Protein AF-A0A484ZEN0-F1 (afdb_monomer_lite)

Sequence (62 aa):
MAPGDRLYLFTDGIVECESTEQELFGERRLQDLLASSSQDSMPAVFQRVQQTLIDWHPATNR

pLDDT: mean 88.11, std 11.15, range [41.69, 95.31]

Structure (mmCIF, N/CA/C/O backbone):
data_AF-A0A484ZEN0-F1
#
_entry.id   AF-A0A484ZEN0-F1
#
loop_
_atom_site.group_PDB
_atom_site.id
_atom_site.type_symbol
_atom_site.label_atom_id
_atom_site.label_alt_id
_atom_site.label_comp_id
_atom_site.label_asym_id
_atom_site.label_entity_id
_atom_site.label_seq_id
_atom_site.pdbx_PDB_ins_code
_atom_site.Cartn_x
_atom_site.Cartn_y
_atom_site.Cartn_z
_atom_site.occupancy
_atom_site.B_iso_or_equiv
_atom_site.auth_seq_id
_atom_site.auth_comp_id
_atom_site.auth_asym_id
_atom_site.auth_atom_id
_atom_site.pdbx_PDB_model_num
ATOM 1 N N . MET A 1 1 ? 15.663 -14.500 -6.827 1.00 67.94 1 MET A N 1
ATOM 2 C CA . MET A 1 1 ? 15.484 -13.128 -7.329 1.00 67.94 1 MET A CA 1
ATOM 3 C C . MET A 1 1 ? 16.115 -13.052 -8.701 1.00 67.94 1 MET A C 1
ATOM 5 O O . MET A 1 1 ? 17.337 -13.048 -8.806 1.00 67.94 1 MET A O 1
ATOM 9 N N . ALA A 1 2 ? 15.283 -13.133 -9.731 1.00 80.88 2 ALA A N 1
ATOM 10 C CA . ALA A 1 2 ? 15.657 -12.937 -11.122 1.00 80.88 2 ALA A CA 1
ATOM 11 C C . ALA A 1 2 ? 15.457 -11.460 -11.517 1.00 80.88 2 ALA A C 1
ATOM 13 O O . ALA A 1 2 ? 14.717 -10.734 -10.846 1.00 80.88 2 ALA A O 1
ATOM 14 N N . PRO A 1 3 ? 16.100 -10.981 -12.594 1.00 77.75 3 PRO A N 1
ATOM 15 C CA . PRO A 1 3 ? 15.819 -9.655 -13.135 1.00 77.75 3 PRO A CA 1
ATOM 16 C C . PRO A 1 3 ? 14.322 -9.498 -13.441 1.00 77.75 3 PRO A C 1
ATOM 18 O O . PRO A 1 3 ? 13.764 -10.285 -14.200 1.00 77.75 3 PRO A O 1
ATOM 21 N N . GLY A 1 4 ? 13.685 -8.486 -12.847 1.00 81.44 4 GLY A N 1
ATOM 22 C CA . GLY A 1 4 ? 12.243 -8.238 -12.966 1.00 81.44 4 GLY A CA 1
ATOM 23 C C . GLY A 1 4 ? 11.420 -8.625 -11.732 1.00 81.44 4 GLY A C 1
ATOM 24 O O . GLY A 1 4 ? 10.287 -8.157 -11.611 1.00 81.44 4 GLY A O 1
ATOM 25 N N . ASP A 1 5 ? 11.989 -9.390 -10.792 1.00 85.75 5 ASP A N 1
ATOM 26 C CA . ASP A 1 5 ? 11.328 -9.690 -9.519 1.00 85.75 5 ASP A CA 1
ATOM 27 C C . ASP A 1 5 ? 11.162 -8.417 -8.680 1.00 85.75 5 ASP A C 1
ATOM 29 O O . ASP A 1 5 ? 12.059 -7.572 -8.594 1.00 85.75 5 ASP A O 1
ATOM 33 N N . ARG A 1 6 ? 10.009 -8.300 -8.016 1.00 87.25 6 ARG A N 1
ATOM 34 C CA . ARG A 1 6 ? 9.692 -7.189 -7.116 1.00 87.25 6 ARG A CA 1
ATOM 35 C C . ARG A 1 6 ? 9.643 -7.704 -5.684 1.00 87.25 6 ARG A C 1
ATOM 37 O O . ARG A 1 6 ? 8.853 -8.591 -5.374 1.00 87.25 6 ARG A O 1
ATOM 44 N N . LEU A 1 7 ? 10.486 -7.145 -4.820 1.00 89.62 7 LEU A N 1
ATOM 45 C CA . LEU A 1 7 ? 10.436 -7.382 -3.380 1.00 89.62 7 LEU A CA 1
ATOM 46 C C . LEU A 1 7 ? 9.724 -6.208 -2.712 1.00 89.62 7 LEU A C 1
ATOM 48 O O . LEU A 1 7 ? 10.158 -5.064 -2.846 1.00 89.62 7 LEU A O 1
ATOM 52 N N . TYR A 1 8 ? 8.663 -6.510 -1.971 1.00 89.56 8 TYR A N 1
ATOM 53 C CA . TYR A 1 8 ? 7.928 -5.536 -1.176 1.00 89.56 8 TYR A CA 1
ATOM 54 C C . TYR A 1 8 ? 8.245 -5.751 0.299 1.00 89.56 8 TYR A C 1
ATOM 56 O O . TYR A 1 8 ? 8.186 -6.874 0.792 1.00 89.56 8 TYR A O 1
ATOM 64 N N . LEU A 1 9 ? 8.590 -4.667 0.989 1.00 91.00 9 LEU A N 1
ATOM 65 C CA . LEU A 1 9 ? 8.798 -4.642 2.431 1.00 91.00 9 LEU A CA 1
ATOM 66 C C . LEU A 1 9 ? 7.754 -3.710 3.029 1.00 91.00 9 LEU A C 1
ATOM 68 O O . LEU A 1 9 ? 7.582 -2.585 2.557 1.00 9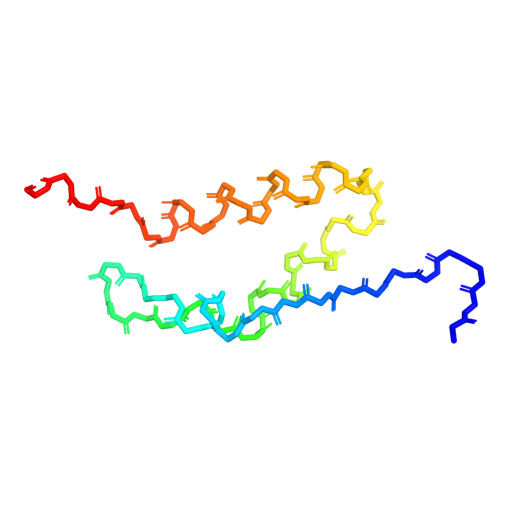1.00 9 LEU A O 1
ATOM 72 N N . PHE A 1 10 ? 7.062 -4.189 4.049 1.00 89.44 10 PHE A N 1
ATOM 73 C CA . PHE A 1 10 ? 6.025 -3.448 4.745 1.00 89.44 10 PHE A CA 1
ATOM 74 C C . PHE A 1 10 ? 6.092 -3.735 6.238 1.00 89.44 10 PHE A C 1
ATOM 76 O O . PHE A 1 10 ? 6.732 -4.689 6.678 1.00 89.44 10 PHE A O 1
ATOM 83 N N . THR A 1 11 ? 5.456 -2.863 7.007 1.00 91.94 11 THR A N 1
ATOM 84 C CA . THR A 1 11 ? 5.274 -3.030 8.444 1.00 91.94 11 THR A CA 1
ATOM 85 C C . THR A 1 11 ? 3.953 -3.734 8.727 1.00 91.94 11 THR A C 1
ATOM 87 O O . THR A 1 11 ? 3.022 -3.675 7.917 1.00 91.94 11 THR A O 1
ATOM 90 N N . ASP A 1 12 ? 3.847 -4.336 9.910 1.00 89.38 12 ASP A N 1
ATOM 91 C CA . ASP A 1 12 ? 2.644 -5.063 10.333 1.00 89.38 12 ASP A CA 1
ATOM 92 C C . ASP A 1 12 ? 1.390 -4.175 10.334 1.00 89.38 12 ASP A C 1
ATOM 94 O O . ASP A 1 12 ? 0.304 -4.644 10.014 1.00 89.38 12 ASP A O 1
ATOM 98 N N . GLY A 1 13 ? 1.546 -2.858 10.513 1.00 90.62 13 GLY A N 1
ATOM 99 C CA . GLY A 1 13 ? 0.442 -1.893 10.453 1.00 90.62 13 GLY A CA 1
ATOM 100 C C . GLY A 1 13 ? -0.352 -1.871 9.136 1.00 90.62 13 GLY A C 1
ATOM 101 O O . GLY A 1 13 ? -1.460 -1.345 9.121 1.00 90.62 13 GLY A O 1
ATOM 102 N N . ILE A 1 14 ? 0.165 -2.437 8.036 1.00 92.19 14 ILE A N 1
ATOM 103 C CA . ILE A 1 14 ? -0.626 -2.629 6.808 1.00 92.19 14 ILE A CA 1
ATOM 104 C C . ILE A 1 14 ? -1.609 -3.790 6.970 1.00 92.19 14 ILE A C 1
ATOM 106 O O . ILE A 1 14 ? -2.786 -3.654 6.647 1.00 92.19 14 ILE A O 1
ATOM 110 N N . VAL A 1 15 ? -1.132 -4.940 7.444 1.00 93.06 15 VAL A N 1
ATOM 111 C CA . VAL A 1 15 ? -1.955 -6.152 7.560 1.00 93.06 15 VAL A CA 1
ATOM 112 C C . VAL A 1 15 ? -2.854 -6.108 8.791 1.00 93.06 15 VAL A C 1
ATOM 114 O O . VAL A 1 15 ? -3.949 -6.662 8.758 1.00 93.06 15 VAL A O 1
ATOM 117 N N . GLU A 1 16 ? -2.429 -5.393 9.831 1.00 93.56 16 GLU A N 1
ATOM 118 C CA . GLU A 1 16 ? -3.191 -5.117 11.049 1.00 93.56 16 GLU A CA 1
ATOM 119 C C . GLU A 1 16 ? -4.177 -3.945 10.892 1.00 93.56 16 GLU A C 1
ATOM 121 O O . GLU A 1 16 ? -4.881 -3.602 11.836 1.00 93.56 16 GLU A O 1
ATOM 126 N N . CYS A 1 17 ? -4.248 -3.309 9.717 1.00 92.44 17 CYS A N 1
ATOM 127 C CA . CYS A 1 17 ? -5.186 -2.218 9.474 1.00 92.44 17 CYS A CA 1
ATOM 128 C C . CYS A 1 17 ? -6.633 -2.730 9.541 1.00 92.44 17 CYS A C 1
ATOM 130 O O . CYS A 1 17 ? -7.050 -3.554 8.724 1.00 92.44 17 CYS A O 1
ATOM 132 N N . GLU A 1 18 ? -7.399 -2.248 10.514 1.00 92.25 18 GLU A N 1
ATOM 133 C CA . GLU A 1 18 ? -8.800 -2.626 10.710 1.00 92.25 18 GLU A CA 1
ATOM 134 C C . GLU A 1 18 ? -9.735 -1.815 9.806 1.00 92.25 18 GLU A C 1
ATOM 136 O O . GLU A 1 18 ? -9.518 -0.632 9.558 1.00 92.25 18 GLU A O 1
ATOM 141 N N . SER A 1 19 ? -10.802 -2.440 9.319 1.00 91.12 19 SER A N 1
ATOM 142 C CA . SER A 1 19 ? -11.910 -1.741 8.676 1.00 91.12 19 SER A CA 1
ATOM 143 C C . SER A 1 19 ? -12.872 -1.167 9.718 1.00 91.12 19 SER A C 1
ATOM 145 O O . SER A 1 19 ? -12.802 -1.471 10.912 1.00 91.12 19 SER A O 1
ATOM 147 N N . THR A 1 20 ? -13.856 -0.390 9.265 1.00 87.94 20 THR A N 1
ATOM 148 C CA . THR A 1 20 ? -14.979 0.056 10.110 1.00 87.94 20 THR A CA 1
ATOM 149 C C . THR A 1 20 ? -15.798 -1.095 10.702 1.00 87.94 20 THR A C 1
ATOM 151 O O . THR A 1 20 ? -16.486 -0.898 11.702 1.00 87.94 20 THR A O 1
ATOM 154 N N . GLU A 1 21 ? -15.720 -2.290 10.114 1.00 88.75 21 GLU A N 1
ATOM 155 C CA . GLU A 1 21 ? -16.375 -3.514 10.588 1.00 88.75 21 GLU A CA 1
ATOM 156 C C . GLU A 1 21 ? -15.460 -4.368 11.486 1.00 88.75 21 GLU A C 1
ATOM 158 O O . GLU A 1 21 ? -15.799 -5.506 11.802 1.00 88.75 21 GLU A O 1
ATOM 163 N N . GLN A 1 22 ? -14.312 -3.826 11.919 1.00 88.69 22 GLN A N 1
ATOM 164 C CA . GLN A 1 22 ? -13.290 -4.524 12.711 1.00 88.69 22 GLN A CA 1
ATOM 165 C C . GLN A 1 22 ? -12.666 -5.730 11.981 1.00 88.69 22 GLN A C 1
ATOM 167 O O . GLN A 1 22 ? -12.186 -6.673 12.612 1.00 88.69 22 GLN A O 1
ATOM 172 N N . GLU A 1 23 ? -12.664 -5.717 10.643 1.00 93.50 23 GLU A N 1
ATOM 173 C CA . GLU A 1 23 ? -11.960 -6.719 9.840 1.00 93.50 23 GLU A CA 1
ATOM 174 C C . GLU A 1 23 ? -10.520 -6.257 9.580 1.00 93.50 23 GLU A C 1
ATOM 176 O O . GLU A 1 23 ? -10.299 -5.149 9.096 1.00 93.50 23 GLU A O 1
ATOM 181 N N . LEU A 1 24 ? -9.528 -7.106 9.856 1.00 93.62 24 LEU A N 1
ATOM 182 C CA . LEU A 1 24 ? -8.142 -6.832 9.468 1.00 93.62 24 LEU A CA 1
ATOM 183 C C . LEU A 1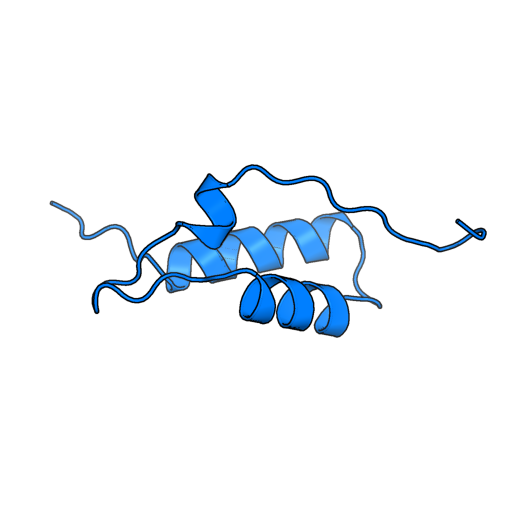 24 ? -7.993 -6.899 7.944 1.00 93.62 24 LEU A C 1
ATOM 185 O O . LEU A 1 24 ? -8.524 -7.805 7.302 1.00 93.62 24 LEU A O 1
ATOM 189 N N . PHE A 1 25 ? -7.207 -5.991 7.368 1.00 94.81 25 PHE A N 1
ATOM 190 C CA . PHE A 1 25 ? -6.876 -6.022 5.944 1.00 94.81 25 PHE A CA 1
ATOM 191 C C . PHE A 1 25 ? -6.190 -7.346 5.573 1.00 94.81 25 PHE A C 1
ATOM 193 O O . PHE A 1 25 ? -6.564 -8.016 4.609 1.00 94.81 25 PHE A O 1
ATOM 200 N N . GLY A 1 26 ? -5.226 -7.769 6.393 1.00 94.75 26 GLY A N 1
ATOM 201 C CA . GLY A 1 26 ? -4.587 -9.074 6.301 1.00 94.75 26 GLY A CA 1
ATOM 202 C C . GLY A 1 26 ? -3.629 -9.251 5.118 1.00 94.75 26 GLY A C 1
ATOM 203 O O . GLY A 1 26 ? -3.625 -8.522 4.124 1.00 94.75 26 GLY A O 1
ATOM 204 N N . GLU A 1 27 ? -2.794 -10.285 5.218 1.00 94.19 27 GLU A N 1
ATOM 205 C CA . GLU A 1 27 ? -1.749 -10.576 4.229 1.00 94.19 27 GLU A CA 1
ATOM 206 C C . GLU A 1 27 ? -2.317 -10.981 2.866 1.00 94.19 27 GLU A C 1
ATOM 208 O O . GLU A 1 27 ? -1.769 -10.607 1.831 1.00 94.19 27 GLU A O 1
ATOM 213 N N . ARG A 1 28 ? -3.427 -11.731 2.844 1.00 94.62 28 ARG A N 1
ATOM 214 C CA . ARG A 1 28 ? -4.016 -12.243 1.598 1.00 94.62 28 ARG A CA 1
ATOM 215 C C . ARG A 1 28 ? -4.474 -11.108 0.682 1.00 94.62 28 ARG A C 1
ATOM 217 O O . ARG A 1 28 ? -4.128 -11.111 -0.493 1.00 94.62 28 ARG A O 1
ATOM 224 N N . ARG A 1 29 ? -5.185 -10.112 1.222 1.00 94.19 29 ARG A N 1
ATOM 225 C CA . ARG A 1 29 ? -5.656 -8.959 0.437 1.00 94.19 29 ARG A CA 1
ATOM 226 C C . ARG A 1 29 ? -4.483 -8.134 -0.091 1.00 94.19 29 ARG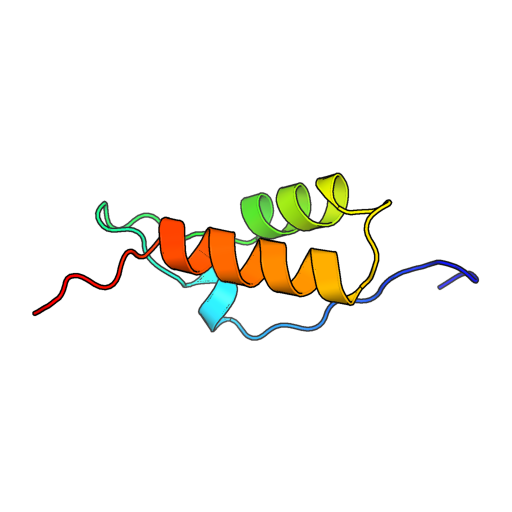 A C 1
ATOM 228 O O . ARG A 1 29 ? -4.517 -7.703 -1.240 1.00 94.19 29 ARG A O 1
ATOM 235 N N . LEU A 1 30 ? -3.425 -7.970 0.709 1.00 94.62 30 LEU A N 1
ATOM 236 C CA . LEU A 1 30 ? -2.197 -7.307 0.269 1.00 94.62 30 LEU A CA 1
ATOM 237 C C . LEU A 1 30 ? -1.514 -8.072 -0.875 1.00 94.62 30 LEU A C 1
ATOM 239 O O . LEU A 1 30 ? -1.124 -7.464 -1.869 1.00 94.62 30 LEU A O 1
ATOM 243 N N . GLN A 1 31 ? -1.391 -9.396 -0.762 1.00 93.94 31 GLN A N 1
ATOM 244 C CA . GLN A 1 31 ? -0.805 -10.240 -1.807 1.00 93.94 31 GLN A CA 1
ATOM 245 C C . GLN A 1 31 ? -1.611 -10.171 -3.108 1.00 93.94 31 GLN A C 1
ATOM 247 O O . GLN A 1 31 ? -1.026 -9.950 -4.168 1.00 93.94 31 GLN A O 1
ATOM 252 N N . ASP A 1 32 ? -2.938 -10.285 -3.027 1.00 95.31 32 ASP A N 1
ATOM 253 C CA . ASP A 1 32 ? -3.832 -10.189 -4.185 1.00 95.31 32 ASP A CA 1
ATOM 254 C C . ASP A 1 32 ? -3.720 -8.814 -4.862 1.00 95.31 32 ASP A C 1
ATOM 256 O O . ASP A 1 32 ? -3.635 -8.713 -6.090 1.00 95.31 32 ASP A O 1
ATOM 260 N N . LEU A 1 33 ? -3.635 -7.746 -4.062 1.00 94.44 33 LEU A N 1
ATOM 261 C CA . LEU A 1 33 ? -3.456 -6.385 -4.554 1.00 94.44 33 LEU A CA 1
ATOM 262 C C . LEU A 1 33 ? -2.134 -6.226 -5.315 1.00 94.44 33 LEU A C 1
ATOM 264 O O . LEU A 1 33 ? -2.132 -5.750 -6.452 1.00 94.44 33 LEU A O 1
ATOM 268 N N . LEU A 1 34 ? -1.021 -6.665 -4.724 1.00 93.56 34 LEU A N 1
ATOM 269 C CA . LEU A 1 34 ? 0.302 -6.600 -5.349 1.00 93.56 34 LEU A CA 1
ATOM 270 C C . LEU A 1 34 ? 0.370 -7.457 -6.620 1.00 93.56 34 LEU A C 1
ATOM 272 O O . LEU A 1 34 ? 0.906 -7.003 -7.633 1.00 93.56 34 LEU A O 1
ATOM 276 N N . ALA A 1 35 ? -0.228 -8.652 -6.601 1.00 92.31 35 ALA A N 1
ATOM 277 C CA . ALA A 1 35 ? -0.310 -9.530 -7.763 1.00 92.31 35 ALA A CA 1
ATOM 278 C C . ALA A 1 35 ? -1.097 -8.873 -8.909 1.00 92.31 35 ALA A C 1
ATOM 280 O O . ALA A 1 35 ? -0.637 -8.885 -10.055 1.00 92.31 35 ALA A O 1
ATOM 281 N N . SER A 1 36 ? -2.225 -8.222 -8.605 1.00 93.75 36 SER A N 1
ATOM 282 C CA . SER A 1 36 ? -3.040 -7.508 -9.598 1.00 93.75 36 SER A CA 1
ATOM 283 C C . SER A 1 36 ? -2.337 -6.287 -10.213 1.00 93.75 36 SER A C 1
ATOM 285 O O . SER A 1 36 ? -2.629 -5.915 -11.348 1.00 93.75 36 SER A O 1
ATOM 287 N N . SER A 1 37 ? -1.355 -5.716 -9.509 1.00 90.94 37 SER A N 1
ATOM 288 C CA . SER A 1 37 ? -0.542 -4.574 -9.949 1.00 90.94 37 SER A CA 1
ATOM 289 C C . SER A 1 37 ? 0.841 -4.958 -10.484 1.00 90.94 37 SER A C 1
ATOM 291 O O . SER A 1 37 ? 1.713 -4.102 -10.648 1.00 90.94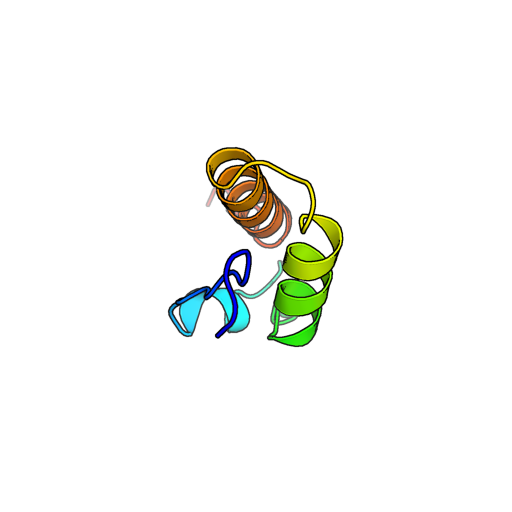 37 SER A O 1
ATOM 293 N N . SER A 1 38 ? 1.064 -6.232 -10.816 1.00 86.06 38 SER A N 1
ATOM 294 C CA . SER A 1 38 ? 2.365 -6.716 -11.307 1.00 86.06 38 SER A CA 1
ATOM 295 C C . SER A 1 38 ? 2.844 -6.009 -12.582 1.00 86.06 38 SER A C 1
ATOM 297 O O . SER A 1 38 ? 4.049 -5.889 -12.800 1.00 86.06 38 SER A O 1
ATOM 299 N N . GLN A 1 39 ? 1.920 -5.521 -13.418 1.00 89.38 39 GLN A N 1
ATOM 300 C CA . GLN A 1 39 ? 2.244 -4.776 -14.644 1.00 89.38 39 GLN A CA 1
ATOM 301 C C . GLN A 1 39 ? 2.299 -3.257 -14.448 1.00 89.38 39 GLN A C 1
ATOM 303 O O . GLN A 1 39 ? 2.810 -2.546 -15.312 1.00 89.38 39 GLN A O 1
ATOM 308 N N . ASP A 1 40 ? 1.828 -2.758 -13.305 1.00 91.75 40 ASP A N 1
ATOM 309 C CA . ASP A 1 40 ? 1.841 -1.333 -12.998 1.00 91.75 40 ASP A CA 1
ATOM 310 C C . ASP A 1 40 ? 3.278 -0.863 -12.722 1.00 91.75 40 ASP A C 1
ATOM 312 O O . ASP A 1 40 ? 4.154 -1.638 -12.311 1.00 91.75 40 ASP A O 1
ATOM 316 N N . SER A 1 41 ? 3.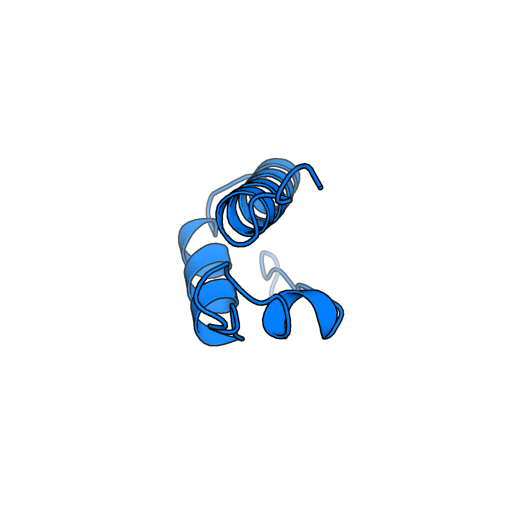534 0.430 -12.924 1.00 92.94 41 SER A N 1
ATOM 317 C CA . SER A 1 41 ? 4.783 1.051 -12.480 1.00 92.94 41 SER A CA 1
ATOM 318 C C . SER A 1 41 ? 4.866 1.033 -10.950 1.00 92.94 41 SER A C 1
ATOM 320 O O . SER A 1 41 ? 3.846 1.057 -10.262 1.00 92.94 41 SER A O 1
ATOM 322 N N . MET A 1 42 ? 6.079 1.022 -10.391 1.00 90.75 42 MET A N 1
ATOM 323 C CA . MET A 1 42 ? 6.249 0.993 -8.932 1.00 90.75 42 MET A CA 1
ATOM 324 C C . MET A 1 42 ? 5.493 2.131 -8.210 1.00 90.75 42 MET A C 1
ATOM 326 O O . MET A 1 42 ? 4.807 1.842 -7.231 1.00 90.75 42 MET A O 1
ATOM 330 N N . PRO A 1 43 ? 5.512 3.394 -8.694 1.00 94.06 43 PRO A N 1
ATOM 331 C CA . PRO A 1 43 ? 4.712 4.464 -8.094 1.00 94.06 43 PRO A CA 1
ATOM 332 C C . PRO A 1 43 ? 3.203 4.195 -8.126 1.00 94.06 43 PRO A C 1
ATOM 334 O O . PRO A 1 43 ? 2.518 4.468 -7.144 1.00 94.06 43 PRO A O 1
ATOM 337 N N . ALA A 1 44 ? 2.687 3.620 -9.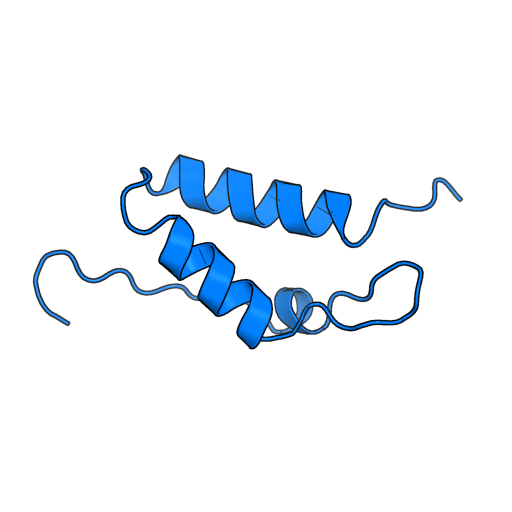216 1.00 94.81 44 ALA A N 1
ATOM 338 C CA . ALA A 1 44 ? 1.269 3.290 -9.334 1.00 94.81 44 ALA A CA 1
ATOM 339 C C . ALA A 1 44 ? 0.857 2.172 -8.362 1.00 94.81 44 ALA A C 1
ATOM 341 O O . ALA A 1 44 ? -0.215 2.252 -7.765 1.00 94.81 44 ALA A O 1
ATOM 342 N N . VAL A 1 45 ? 1.728 1.180 -8.131 1.00 94.19 45 VAL A N 1
ATOM 343 C CA . VAL A 1 45 ? 1.512 0.143 -7.105 1.00 94.19 45 VAL A CA 1
ATOM 344 C C . VAL A 1 45 ? 1.384 0.789 -5.723 1.00 94.19 45 VAL A C 1
ATOM 346 O O . VAL A 1 45 ? 0.417 0.524 -5.013 1.00 94.19 45 VAL A O 1
ATOM 349 N N . PHE A 1 46 ? 2.317 1.674 -5.350 1.00 92.75 46 PHE A N 1
ATOM 350 C CA . PHE A 1 46 ? 2.276 2.366 -4.055 1.00 92.75 46 PHE A CA 1
ATOM 351 C C . PHE A 1 46 ? 1.020 3.225 -3.893 1.00 92.75 46 PHE A C 1
ATOM 353 O O . PHE A 1 46 ? 0.372 3.157 -2.850 1.00 92.75 46 PHE A O 1
ATOM 360 N N . GLN A 1 47 ? 0.639 3.985 -4.924 1.00 94.31 47 GLN A N 1
ATOM 361 C CA . GLN A 1 47 ? -0.599 4.768 -4.896 1.00 94.31 47 GLN A CA 1
ATOM 362 C C . GLN A 1 47 ? -1.829 3.880 -4.714 1.00 94.31 47 GLN A C 1
ATOM 364 O O . GLN A 1 47 ? -2.714 4.221 -3.934 1.00 94.31 47 GLN A O 1
ATOM 369 N N . ARG A 1 48 ? -1.877 2.726 -5.386 1.00 94.50 48 ARG A N 1
ATOM 370 C CA . ARG A 1 48 ? -2.988 1.783 -5.253 1.00 94.50 48 ARG A CA 1
ATOM 371 C C . ARG A 1 48 ? -3.069 1.185 -3.850 1.00 94.50 48 ARG A C 1
ATOM 373 O O . ARG A 1 48 ? -4.161 1.133 -3.293 1.00 94.50 48 ARG A O 1
ATOM 380 N N . VAL A 1 49 ? -1.941 0.769 -3.269 1.00 93.44 49 VAL A N 1
ATOM 381 C CA . VAL A 1 49 ? -1.885 0.273 -1.880 1.00 93.44 49 VAL A CA 1
ATOM 382 C C . VAL A 1 49 ? -2.376 1.345 -0.914 1.00 93.44 49 VAL A C 1
ATOM 384 O O . VAL A 1 49 ? -3.261 1.077 -0.108 1.00 93.44 49 VAL A O 1
ATOM 387 N N . GLN A 1 50 ? -1.874 2.574 -1.046 1.00 92.62 50 GLN A N 1
ATOM 388 C CA . GLN A 1 50 ? -2.290 3.688 -0.201 1.00 92.62 50 GLN A CA 1
ATOM 389 C C . GLN A 1 50 ? -3.795 3.962 -0.319 1.00 92.62 50 GLN A C 1
ATOM 391 O O . GLN A 1 50 ? -4.469 4.068 0.700 1.00 92.62 50 GLN A O 1
ATOM 396 N N . GLN A 1 51 ? -4.329 4.047 -1.541 1.00 93.81 51 GLN A N 1
ATOM 397 C CA . GLN A 1 51 ? -5.754 4.307 -1.753 1.00 93.81 51 GLN A CA 1
ATOM 398 C C . GLN A 1 51 ? -6.619 3.172 -1.199 1.00 93.81 51 GLN A C 1
ATOM 400 O O . GLN A 1 51 ? -7.601 3.436 -0.521 1.00 93.81 51 GLN A O 1
ATOM 405 N N . THR A 1 52 ? -6.206 1.920 -1.404 1.00 94.31 52 THR A N 1
ATOM 406 C CA . THR A 1 52 ? -6.924 0.754 -0.872 1.00 94.31 52 THR A CA 1
ATOM 407 C C . THR A 1 52 ? -7.001 0.799 0.654 1.00 94.31 52 THR A C 1
ATOM 409 O O . THR A 1 52 ? -8.054 0.520 1.210 1.00 94.31 52 THR A O 1
ATOM 412 N N . LEU A 1 53 ? -5.918 1.185 1.337 1.00 92.50 53 LEU A N 1
ATOM 413 C CA . LEU A 1 53 ? -5.907 1.316 2.799 1.00 92.50 53 LEU A CA 1
ATOM 414 C C . LEU A 1 53 ? -6.747 2.503 3.292 1.00 92.50 53 LEU A C 1
ATOM 416 O O . LEU A 1 53 ? -7.423 2.384 4.309 1.00 92.50 53 LEU A O 1
ATOM 420 N N . ILE A 1 54 ? -6.742 3.628 2.568 1.00 91.69 54 ILE A N 1
ATOM 421 C CA . ILE A 1 54 ? -7.609 4.783 2.862 1.00 91.69 54 ILE A CA 1
ATOM 422 C C . ILE A 1 54 ? -9.086 4.403 2.719 1.00 91.69 54 ILE A C 1
ATOM 424 O O . ILE A 1 54 ? -9.901 4.790 3.552 1.00 91.69 54 ILE A O 1
ATOM 428 N N . ASP A 1 55 ? -9.424 3.643 1.681 1.00 91.88 55 ASP A N 1
ATOM 429 C CA . ASP A 1 55 ? -10.792 3.194 1.427 1.00 91.88 55 ASP A CA 1
ATOM 430 C C . ASP A 1 55 ? -11.220 2.094 2.414 1.00 91.88 55 ASP A C 1
ATOM 432 O O . ASP A 1 55 ? -12.398 1.993 2.750 1.00 91.88 55 ASP A O 1
ATOM 436 N N . TRP A 1 56 ? -10.268 1.280 2.888 1.00 91.94 56 TRP A N 1
ATOM 437 C CA . TRP A 1 56 ? -10.480 0.217 3.875 1.00 91.94 56 TRP A CA 1
ATOM 438 C C . TRP A 1 56 ? -10.740 0.762 5.280 1.00 91.94 56 TRP A C 1
ATOM 440 O O . TRP A 1 56 ? -11.682 0.340 5.951 1.00 91.94 56 TRP A O 1
ATOM 450 N N . HIS A 1 57 ? -9.925 1.728 5.701 1.00 87.06 57 HIS A N 1
ATOM 451 C CA . HIS A 1 57 ? -10.091 2.468 6.942 1.00 87.06 57 HIS A CA 1
ATOM 452 C C . HIS A 1 57 ? -10.399 3.932 6.591 1.00 87.06 57 HIS A C 1
ATOM 454 O O . HIS A 1 57 ? -9.529 4.803 6.748 1.00 87.06 57 HIS A O 1
ATOM 460 N N . PRO A 1 58 ? -11.627 4.247 6.129 1.00 72.94 58 PRO A N 1
ATOM 461 C CA . PRO A 1 58 ? -12.022 5.628 5.932 1.00 72.94 58 PRO A CA 1
ATOM 462 C C . PRO A 1 58 ? -11.929 6.274 7.304 1.00 72.94 58 PRO A C 1
ATOM 464 O O . PRO A 1 58 ? -12.672 5.905 8.215 1.00 72.94 58 PRO A O 1
ATOM 467 N N . ALA A 1 59 ? -10.945 7.163 7.480 1.00 62.38 59 ALA A N 1
ATOM 468 C CA . ALA A 1 59 ? -10.746 7.873 8.729 1.00 62.38 59 ALA A CA 1
ATOM 469 C C . ALA A 1 59 ? -12.104 8.454 9.112 1.00 62.38 59 ALA A C 1
ATOM 471 O O . ALA A 1 59 ? -12.617 9.354 8.444 1.00 62.38 59 ALA A O 1
ATOM 472 N N . THR A 1 60 ? -12.735 7.859 10.126 1.00 52.78 60 THR A N 1
ATOM 473 C CA . THR A 1 60 ? -13.975 8.387 10.665 1.00 52.78 60 THR A CA 1
ATOM 474 C C . THR A 1 60 ? -13.565 9.741 11.196 1.00 52.78 60 THR A C 1
ATOM 476 O O . THR A 1 60 ? -12.805 9.810 12.158 1.00 52.78 60 THR A O 1
ATOM 479 N N . ASN A 1 61 ? -13.947 10.795 10.478 1.00 47.22 61 ASN A N 1
ATOM 480 C CA . ASN A 1 61 ? -13.715 12.171 10.871 1.00 47.22 61 ASN A CA 1
ATOM 481 C C . ASN A 1 61 ? -14.390 12.322 12.239 1.00 47.22 61 ASN A C 1
ATOM 483 O O . ASN A 1 61 ? -15.619 12.361 12.318 1.00 47.22 61 ASN A O 1
ATOM 487 N N . ARG A 1 62 ? -13.590 12.234 13.301 1.00 41.69 62 ARG A N 1
ATOM 488 C CA . ARG A 1 62 ? -14.031 12.156 14.689 1.00 41.69 62 ARG A CA 1
ATOM 489 C C . ARG A 1 62 ? -13.621 13.422 15.412 1.00 41.69 62 ARG A C 1
ATOM 491 O O . ARG A 1 62 ? -12.478 13.874 15.182 1.00 41.69 62 ARG A O 1
#

InterPro domains:
  IPR001932 PPM-type phosphatase-like domain [PF07228] (1-55)
  IPR036457 PPM-type phosphatase-like domain superfamily [G3DSA:3.60.40.10] (1-62)

Radius of gyration: 12.9 Å; chains: 1; bounding box: 32×25×29 Å

Foldseek 3Di:
DDPLDDDDDDDCCLQQQAAPVRDGCHDVVLVVLCVVCSVPDPVVSVVSSVVVSCVRHVPPPD

Secondary structure (DSSP, 8-state):
--TT-------HHHHT-B-TTS-B-HHHHHHHHHHHTTTS-HHHHHHHHHHHHHHHS-----

Organism: NCBI:txid82979